Protein AF-A0A7L5AFY1-F1 (afdb_monomer_lite)

Secondary structure (DSSP, 8-state):
--HHHHHHHHHHHT-PPPHHHHHHHHH---B-TTS--TT--BSB-HHHHHHHHHHHHHHHHHTSS-----S-----S--SEEEEE-SSSEEEEE-S-TTS-S-EEEEE-TTS-TTSS-EEEHHHHHHHHHHHHHTTSEEEETTEEEE-GGGS---GGGTT-

Structure (mmCIF, N/CA/C/O backbone):
data_AF-A0A7L5AFY1-F1
#
_entry.id   AF-A0A7L5AFY1-F1
#
loop_
_atom_site.group_PDB
_atom_site.id
_atom_site.type_symbol
_atom_site.label_atom_id
_atom_site.label_alt_id
_atom_site.label_comp_id
_atom_site.label_asym_id
_atom_site.label_entity_id
_atom_site.label_seq_id
_atom_site.pdbx_PDB_ins_code
_atom_site.Cartn_x
_atom_site.Cartn_y
_atom_site.Cartn_z
_atom_site.occupancy
_atom_site.B_iso_or_equiv
_atom_site.auth_seq_id
_atom_site.auth_comp_id
_atom_site.auth_asym_id
_atom_site.auth_atom_id
_atom_site.pdbx_PDB_model_num
ATOM 1 N N . MET A 1 1 ? -5.345 -12.968 1.169 1.00 84.44 1 MET A N 1
ATOM 2 C CA . MET A 1 1 ? -5.563 -13.280 2.605 1.00 84.44 1 MET A CA 1
ATOM 3 C C . MET A 1 1 ? -7.016 -13.706 2.826 1.00 84.44 1 MET A C 1
ATOM 5 O O . MET A 1 1 ? -7.858 -13.339 2.017 1.00 84.44 1 MET A O 1
ATOM 9 N N . THR A 1 2 ? -7.356 -14.473 3.868 1.00 88.19 2 THR A N 1
ATOM 10 C CA . THR A 1 2 ? -8.776 -14.743 4.192 1.00 88.19 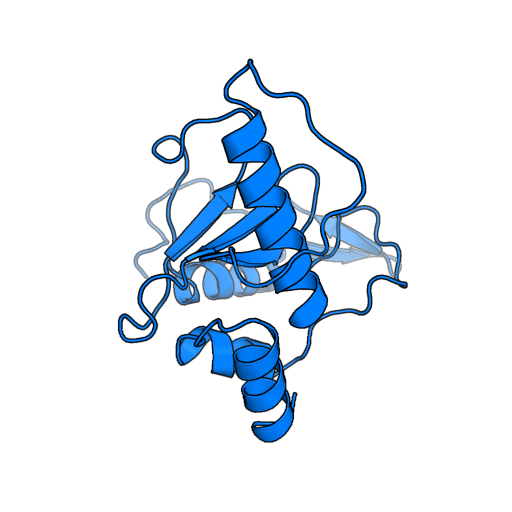2 THR A CA 1
ATOM 11 C C . THR A 1 2 ? -9.402 -13.564 4.945 1.00 88.19 2 THR A C 1
ATOM 13 O O . THR A 1 2 ? -8.696 -12.820 5.619 1.00 88.19 2 THR A O 1
ATOM 16 N N . GLN A 1 3 ? -10.731 -13.408 4.879 1.00 86.69 3 GLN A N 1
ATOM 17 C CA . GLN A 1 3 ? -11.441 -12.384 5.668 1.00 86.69 3 GLN A CA 1
ATOM 18 C C . GLN A 1 3 ? -11.209 -12.564 7.176 1.00 86.69 3 GLN A C 1
ATOM 20 O O . GLN A 1 3 ? -10.964 -11.592 7.876 1.00 86.69 3 GLN A O 1
ATOM 25 N N . VAL A 1 4 ? -11.171 -13.816 7.649 1.00 87.38 4 VAL A N 1
ATOM 26 C CA . VAL A 1 4 ? -10.839 -14.141 9.046 1.00 87.38 4 VAL A CA 1
ATOM 27 C C . VAL A 1 4 ? -9.435 -13.652 9.416 1.00 87.38 4 VAL A C 1
ATOM 29 O O . VAL A 1 4 ? -9.259 -13.073 10.482 1.00 87.38 4 VAL A O 1
ATOM 32 N N . GLY A 1 5 ? -8.451 -13.827 8.527 1.00 90.19 5 GLY A N 1
ATOM 33 C CA . GLY A 1 5 ? -7.090 -13.337 8.754 1.00 90.19 5 GLY A CA 1
ATOM 34 C C . GLY A 1 5 ? -7.009 -11.810 8.828 1.00 90.19 5 GLY A C 1
ATOM 35 O O . GLY A 1 5 ? -6.303 -11.280 9.681 1.00 90.19 5 GLY A O 1
ATOM 36 N N . LEU A 1 6 ? -7.774 -11.099 7.993 1.00 92.31 6 LEU A N 1
ATOM 37 C CA . LEU A 1 6 ? -7.867 -9.636 8.061 1.00 92.31 6 LEU A CA 1
ATOM 38 C C . LEU A 1 6 ? -8.454 -9.182 9.404 1.00 92.31 6 LEU A C 1
ATOM 40 O O . LEU A 1 6 ? -7.853 -8.347 10.073 1.00 92.31 6 LEU A O 1
ATOM 44 N N . ASP A 1 7 ? -9.565 -9.782 9.837 1.00 94.25 7 ASP A N 1
ATOM 45 C CA . ASP A 1 7 ? -10.227 -9.423 11.099 1.00 94.25 7 ASP A CA 1
ATOM 46 C C . ASP A 1 7 ? -9.335 -9.702 12.327 1.00 94.25 7 ASP A C 1
ATOM 48 O O . ASP A 1 7 ? -9.377 -8.983 13.331 1.00 94.25 7 ASP A O 1
ATOM 52 N N . GLU A 1 8 ? -8.515 -10.756 12.277 1.00 93.44 8 GLU A N 1
ATOM 53 C CA . GLU A 1 8 ? -7.518 -11.053 13.312 1.00 93.44 8 GLU A CA 1
ATOM 54 C C . GLU A 1 8 ? -6.409 -9.999 13.364 1.00 93.44 8 GLU A C 1
ATOM 56 O O . GLU A 1 8 ? -6.021 -9.576 14.457 1.00 93.44 8 GLU A O 1
ATOM 61 N N . ILE A 1 9 ? -5.930 -9.539 12.206 1.00 92.31 9 ILE A N 1
ATOM 62 C CA . ILE A 1 9 ? -4.915 -8.485 12.107 1.00 92.31 9 ILE A CA 1
ATOM 63 C C . ILE A 1 9 ? -5.479 -7.145 12.589 1.00 92.31 9 ILE A C 1
ATOM 65 O O . ILE A 1 9 ? -4.853 -6.504 13.433 1.00 92.31 9 ILE A O 1
ATOM 69 N N . GLU A 1 10 ? -6.672 -6.743 12.145 1.00 91.81 10 GLU A N 1
ATOM 70 C CA . GLU A 1 10 ? -7.338 -5.520 12.623 1.00 91.81 10 GLU A CA 1
ATOM 71 C C . GLU A 1 10 ? -7.488 -5.525 14.145 1.00 91.81 10 GLU A C 1
ATOM 73 O O . GLU A 1 10 ? -7.215 -4.522 14.806 1.00 91.81 10 GLU A O 1
ATOM 78 N N . ARG A 1 11 ? -7.862 -6.674 14.725 1.00 91.62 11 ARG A N 1
ATOM 79 C CA . ARG A 1 11 ? -7.975 -6.837 16.178 1.00 91.62 11 ARG A CA 1
ATOM 80 C C . ARG A 1 11 ? -6.618 -6.758 16.872 1.00 91.62 11 ARG A C 1
ATOM 82 O O . ARG A 1 11 ? -6.517 -6.105 17.909 1.00 91.62 11 ARG A O 1
ATOM 89 N N . LYS A 1 12 ? -5.589 -7.409 16.319 1.00 90.19 12 LYS A N 1
ATOM 90 C CA . LYS A 1 12 ? -4.217 -7.389 16.852 1.00 90.19 12 LYS A CA 1
ATOM 91 C C . LYS A 1 12 ? -3.668 -5.962 16.900 1.00 90.19 12 LYS A C 1
ATOM 93 O O . LYS A 1 12 ? -3.108 -5.563 17.916 1.00 90.19 12 LYS A O 1
ATOM 98 N N . TYR A 1 13 ? -3.834 -5.209 15.816 1.00 88.38 13 TYR A N 1
ATOM 99 C CA . TYR A 1 13 ? -3.289 -3.858 15.678 1.00 88.38 13 TYR A CA 1
ATOM 100 C C . TYR A 1 13 ? -4.240 -2.754 16.143 1.00 88.38 13 TYR A C 1
ATOM 102 O O . TYR A 1 13 ? -3.833 -1.597 16.170 1.00 88.38 13 TYR A O 1
ATOM 110 N N . GLN A 1 14 ? -5.476 -3.096 16.521 1.00 90.38 14 GLN A N 1
ATOM 111 C CA . GLN A 1 14 ? -6.545 -2.140 16.840 1.00 90.38 14 GLN A CA 1
ATOM 112 C C . GLN A 1 14 ? -6.744 -1.099 15.724 1.00 90.38 14 GLN A C 1
ATOM 114 O O . GLN A 1 14 ? -7.009 0.073 15.985 1.00 90.38 14 GLN A O 1
ATOM 119 N N . LEU A 1 15 ? -6.601 -1.542 14.474 1.00 90.00 15 LEU A N 1
ATOM 120 C CA . LEU A 1 15 ? -6.586 -0.698 13.286 1.00 90.00 15 LEU A CA 1
ATOM 121 C C . LEU A 1 15 ? -7.681 -1.174 12.328 1.00 90.00 15 LEU A C 1
ATOM 123 O O . LEU A 1 15 ? -7.437 -2.122 11.583 1.00 90.00 15 LEU A O 1
ATOM 127 N N . PRO A 1 16 ? -8.887 -0.581 12.358 1.00 91.75 16 PRO A N 1
ATOM 128 C CA . PRO A 1 16 ? -9.929 -0.926 11.399 1.00 91.75 16 PRO A CA 1
ATOM 129 C C . PRO A 1 16 ? -9.483 -0.517 9.994 1.00 91.75 16 PRO A C 1
ATOM 131 O O . PRO A 1 16 ? -9.079 0.627 9.778 1.00 91.75 16 PRO A O 1
ATOM 134 N N . LEU A 1 17 ? -9.557 -1.443 9.040 1.00 92.56 17 LEU A N 1
ATOM 135 C CA . LEU A 1 17 ? -9.125 -1.194 7.674 1.00 92.56 17 LEU A CA 1
ATOM 136 C C . LEU A 1 17 ? -10.307 -0.741 6.800 1.00 92.56 17 LEU A C 1
ATOM 138 O O . LEU A 1 17 ? -11.359 -1.389 6.788 1.00 92.56 17 LEU A O 1
ATOM 142 N N . PRO A 1 18 ? -10.128 0.337 6.020 1.00 94.31 18 PRO A N 1
ATOM 143 C CA . PRO A 1 18 ? -11.030 0.724 4.942 1.00 94.31 18 PRO A CA 1
ATOM 144 C C . PRO A 1 18 ? -11.303 -0.422 3.951 1.00 94.31 18 PRO A C 1
ATOM 146 O O . PRO A 1 18 ? -10.467 -1.307 3.747 1.00 94.31 18 PRO A O 1
ATOM 149 N N . ALA A 1 19 ? -12.475 -0.417 3.310 1.00 93.38 19 ALA A N 1
ATOM 150 C CA . ALA A 1 19 ? -12.928 -1.523 2.456 1.00 93.38 19 ALA A CA 1
ATOM 151 C C . ALA A 1 19 ? -12.017 -1.800 1.243 1.00 93.38 19 ALA A C 1
ATOM 153 O O . ALA A 1 19 ? -11.819 -2.954 0.869 1.00 93.38 19 ALA A O 1
ATOM 154 N N . ASP A 1 20 ? -11.451 -0.758 0.647 1.00 92.50 20 ASP A N 1
ATOM 155 C CA . ASP A 1 20 ? -10.476 -0.813 -0.446 1.00 92.50 20 ASP A CA 1
ATOM 156 C C . ASP A 1 20 ? -9.125 -1.385 0.011 1.00 92.50 20 ASP A C 1
ATOM 158 O O . ASP A 1 20 ? -8.560 -2.248 -0.663 1.00 92.50 20 ASP A O 1
ATOM 162 N N . VAL A 1 21 ? -8.654 -1.016 1.205 1.00 94.06 21 VAL A N 1
ATOM 163 C CA . VAL A 1 21 ? -7.453 -1.615 1.815 1.00 94.06 21 VAL A CA 1
ATOM 164 C C . VAL A 1 21 ? -7.680 -3.097 2.130 1.00 94.06 21 VAL A C 1
ATOM 166 O O . VAL A 1 21 ? -6.830 -3.940 1.826 1.00 94.06 21 VAL A O 1
ATOM 169 N N . ARG A 1 22 ? -8.861 -3.447 2.661 1.00 94.62 22 ARG A N 1
ATOM 170 C CA . ARG A 1 22 ? -9.274 -4.847 2.862 1.00 94.62 22 ARG A CA 1
ATOM 171 C C . ARG A 1 22 ? -9.342 -5.614 1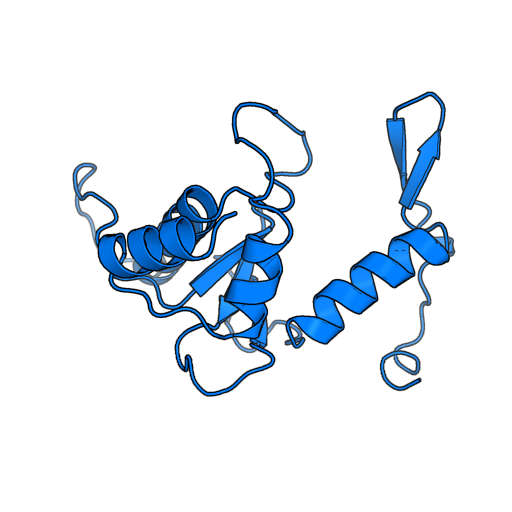.545 1.00 94.62 22 ARG A C 1
ATOM 173 O O . ARG A 1 22 ? -8.958 -6.780 1.511 1.00 94.62 22 ARG A O 1
ATOM 180 N N . ALA A 1 23 ? -9.828 -4.991 0.472 1.00 93.44 23 ALA A N 1
ATOM 181 C CA . ALA A 1 23 ? -9.889 -5.616 -0.845 1.00 93.44 23 ALA A CA 1
ATOM 182 C C . ALA A 1 23 ? -8.483 -5.899 -1.392 1.00 93.44 23 ALA A C 1
ATOM 184 O O . ALA A 1 23 ? -8.228 -7.013 -1.856 1.00 93.44 23 ALA A O 1
ATOM 185 N N . LEU A 1 24 ? -7.561 -4.940 -1.262 1.00 92.69 24 LEU A N 1
ATOM 186 C CA . LEU A 1 24 ? -6.185 -5.060 -1.741 1.00 92.69 24 LEU A CA 1
ATOM 187 C C . LEU A 1 24 ? -5.431 -6.223 -1.069 1.00 92.69 24 LEU A C 1
ATOM 189 O O . LEU A 1 24 ? -4.943 -7.118 -1.761 1.00 92.69 24 LEU A O 1
ATOM 193 N N . TRP A 1 25 ? -5.398 -6.279 0.268 1.00 94.06 25 TRP A N 1
ATOM 194 C CA . TRP A 1 25 ? -4.737 -7.389 0.983 1.00 94.06 25 TRP A CA 1
ATOM 195 C C . TRP A 1 25 ? -5.568 -8.683 1.015 1.00 94.06 25 TRP A C 1
ATOM 197 O O . TRP A 1 25 ? -5.037 -9.796 1.146 1.00 94.06 25 TRP A O 1
ATOM 207 N N . GLY A 1 26 ? -6.884 -8.573 0.830 1.00 94.38 26 GLY A N 1
ATOM 208 C CA . GLY A 1 26 ? -7.763 -9.708 0.569 1.00 94.38 26 GLY A CA 1
ATOM 209 C C . GLY A 1 26 ? -7.362 -10.445 -0.709 1.00 94.38 26 GLY A C 1
ATOM 210 O O . GLY A 1 26 ? -7.245 -11.673 -0.683 1.00 94.38 26 GLY A O 1
ATOM 211 N N . TRP A 1 27 ? -7.064 -9.701 -1.779 1.00 92.62 27 TRP A N 1
ATOM 212 C CA . TRP A 1 27 ? -6.594 -10.239 -3.057 1.00 92.62 27 TRP A CA 1
ATOM 213 C C . TRP A 1 27 ? -5.218 -10.905 -2.945 1.00 92.62 27 TRP A C 1
ATOM 215 O O . TRP A 1 27 ? -5.076 -12.072 -3.313 1.00 92.62 27 TRP A O 1
ATOM 225 N N . HIS A 1 28 ? -4.225 -10.214 -2.379 1.00 89.62 28 HIS A N 1
ATOM 226 C CA . HIS A 1 28 ? -2.877 -10.753 -2.194 1.00 89.62 28 HIS A CA 1
ATOM 227 C C . HIS A 1 28 ? -2.242 -10.189 -0.922 1.00 89.62 28 HIS A C 1
ATOM 229 O O . HIS A 1 28 ? -2.232 -8.982 -0.721 1.00 89.62 28 HIS A O 1
ATOM 235 N N . ASP A 1 29 ? -1.666 -11.044 -0.074 1.00 90.19 29 ASP A N 1
ATOM 236 C CA . ASP A 1 29 ? -1.031 -10.614 1.183 1.00 90.19 29 ASP A CA 1
ATOM 237 C C . ASP A 1 29 ? 0.408 -10.116 0.975 1.00 90.19 29 ASP A C 1
ATOM 239 O O . ASP A 1 29 ? 1.300 -10.442 1.738 1.00 90.19 29 ASP A O 1
ATOM 243 N N . GLY A 1 30 ? 0.679 -9.405 -0.117 1.00 87.44 30 GLY A N 1
ATOM 244 C CA . GLY A 1 30 ? 2.036 -8.943 -0.421 1.00 87.44 30 GLY A CA 1
ATOM 245 C C . GLY A 1 30 ? 3.139 -10.016 -0.459 1.00 87.44 30 GLY A C 1
ATOM 246 O O . GLY A 1 30 ? 2.888 -11.222 -0.528 1.00 87.44 30 GLY A O 1
ATOM 247 N N . ALA A 1 31 ? 4.386 -9.552 -0.481 1.00 82.00 31 ALA A N 1
ATOM 248 C CA . ALA A 1 31 ? 5.580 -10.388 -0.457 1.00 82.00 31 ALA A CA 1
ATOM 249 C C . ALA A 1 31 ? 6.108 -10.588 0.974 1.00 82.00 31 ALA A C 1
ATOM 251 O O . ALA A 1 31 ? 6.032 -9.696 1.823 1.00 82.00 31 ALA A O 1
ATOM 252 N N . ASP A 1 32 ? 6.674 -11.771 1.226 1.00 71.31 32 ASP A N 1
ATOM 253 C CA . ASP A 1 32 ? 7.430 -12.062 2.445 1.00 71.31 32 ASP A CA 1
ATOM 254 C C . ASP A 1 32 ? 8.785 -11.327 2.403 1.00 71.31 32 ASP A C 1
ATOM 256 O O . ASP A 1 32 ? 9.522 -11.420 1.416 1.00 71.31 32 ASP A O 1
ATOM 260 N N . ARG A 1 33 ? 9.126 -10.625 3.494 1.00 58.53 33 ARG A N 1
ATOM 261 C CA . ARG A 1 33 ? 10.364 -9.832 3.665 1.00 58.53 33 ARG A CA 1
ATOM 262 C C . ARG A 1 33 ? 11.654 -10.631 3.470 1.00 58.53 33 ARG A C 1
ATOM 264 O O . ARG A 1 33 ? 12.721 -10.047 3.305 1.00 58.53 33 ARG A O 1
ATOM 271 N N . THR A 1 34 ? 11.601 -11.961 3.511 1.00 51.59 34 THR A N 1
ATOM 272 C CA . THR A 1 34 ? 12.776 -12.809 3.247 1.00 51.59 34 THR A CA 1
ATOM 273 C C . THR A 1 34 ? 13.256 -12.743 1.791 1.00 51.59 34 THR A C 1
ATOM 275 O O . THR A 1 34 ? 14.410 -13.081 1.510 1.00 51.59 34 THR A O 1
ATOM 278 N N . ALA A 1 35 ? 12.431 -12.240 0.868 1.00 46.56 35 ALA A N 1
ATOM 279 C CA . ALA A 1 35 ? 12.809 -11.984 -0.516 1.00 46.56 35 ALA A CA 1
ATOM 280 C C . ALA A 1 35 ? 13.439 -10.585 -0.668 1.00 46.56 35 ALA A C 1
ATOM 282 O O . ALA A 1 35 ? 12.819 -9.659 -1.181 1.00 46.56 35 ALA A O 1
ATOM 283 N N . ASN A 1 36 ? 14.698 -10.448 -0.235 1.00 39.91 36 ASN A N 1
ATOM 284 C CA . ASN A 1 36 ? 15.559 -9.284 -0.484 1.00 39.91 36 ASN A CA 1
ATOM 285 C C . ASN A 1 36 ? 15.475 -8.835 -1.958 1.00 39.91 36 ASN A C 1
ATOM 287 O O . ASN A 1 36 ? 16.141 -9.402 -2.828 1.00 39.91 36 ASN A O 1
ATOM 291 N N . SER A 1 37 ? 14.698 -7.793 -2.245 1.00 44.06 37 SER A N 1
ATOM 292 C CA . SER A 1 37 ? 14.736 -7.111 -3.534 1.00 44.06 37 SER A CA 1
ATOM 293 C C . SER A 1 37 ? 15.377 -5.741 -3.329 1.00 44.06 37 SER A C 1
ATOM 295 O O . SER A 1 37 ? 14.996 -4.984 -2.439 1.00 44.06 37 SER A O 1
ATOM 297 N N . GLY A 1 38 ? 16.390 -5.412 -4.134 1.00 41.66 38 GLY A N 1
ATOM 298 C CA . GLY A 1 38 ? 17.137 -4.147 -4.056 1.00 41.66 38 GLY A CA 1
ATOM 299 C C . GLY A 1 38 ? 16.310 -2.876 -4.318 1.00 41.66 38 GLY A C 1
ATOM 300 O O . GLY A 1 38 ? 16.891 -1.806 -4.452 1.00 41.66 38 GLY A O 1
ATOM 301 N N . PHE A 1 39 ? 14.980 -2.985 -4.394 1.00 42.50 39 PHE A N 1
ATOM 302 C CA . PHE A 1 39 ? 14.025 -1.902 -4.632 1.00 42.50 39 PHE A CA 1
ATOM 303 C C . PHE A 1 39 ? 13.204 -1.513 -3.389 1.00 42.50 39 PHE A C 1
ATOM 305 O O . PHE A 1 39 ? 12.307 -0.674 -3.492 1.00 42.50 39 PHE A O 1
ATOM 312 N N . GLY A 1 40 ? 13.534 -2.071 -2.217 1.00 53.19 40 GLY A N 1
ATOM 313 C CA . GLY A 1 40 ? 12.661 -2.022 -1.044 1.00 53.19 40 GLY A CA 1
ATOM 314 C C . GLY A 1 40 ? 11.545 -3.060 -1.160 1.00 53.19 40 GLY A C 1
ATOM 315 O O . GLY A 1 40 ? 11.324 -3.630 -2.230 1.00 53.19 40 GLY A O 1
ATOM 316 N N . ASP A 1 41 ? 10.864 -3.353 -0.055 1.00 59.72 41 ASP A N 1
ATOM 317 C CA . ASP A 1 41 ? 9.747 -4.300 -0.055 1.00 59.72 41 ASP A CA 1
ATOM 318 C C . ASP A 1 41 ? 8.579 -3.693 -0.858 1.00 59.72 41 ASP A C 1
ATOM 320 O O . ASP A 1 41 ? 7.807 -2.864 -0.360 1.00 59.72 41 ASP A O 1
ATOM 324 N N . LEU A 1 42 ? 8.484 -4.062 -2.140 1.00 72.50 42 LEU A N 1
ATOM 325 C CA . LEU A 1 42 ? 7.354 -3.727 -3.001 1.00 72.50 42 LEU A CA 1
ATOM 326 C C . LEU A 1 42 ? 6.148 -4.540 -2.522 1.00 72.50 42 LEU A C 1
ATOM 328 O O . LEU A 1 42 ? 6.154 -5.763 -2.631 1.00 72.50 42 LEU A O 1
ATOM 332 N N . PHE A 1 43 ? 5.133 -3.851 -1.997 1.00 85.38 43 PHE A N 1
ATOM 333 C CA . PHE A 1 43 ? 3.890 -4.436 -1.492 1.00 85.38 43 PHE A CA 1
ATOM 334 C C . PHE A 1 43 ? 4.104 -5.539 -0.426 1.00 85.38 43 PHE A C 1
ATOM 336 O O . PHE A 1 43 ? 4.020 -6.730 -0.732 1.00 85.38 43 PHE A O 1
ATOM 343 N N . PRO A 1 44 ? 4.411 -5.166 0.833 1.00 86.06 44 PRO A N 1
ATOM 344 C CA . PRO A 1 44 ? 4.682 -6.120 1.912 1.00 86.06 44 PRO A CA 1
ATOM 345 C C . PRO A 1 44 ? 3.416 -6.822 2.436 1.00 86.06 44 PRO A C 1
ATOM 347 O O . PRO A 1 44 ? 2.294 -6.332 2.279 1.00 86.06 44 PRO A O 1
ATOM 350 N N . GLN A 1 45 ? 3.604 -7.951 3.128 1.00 90.19 45 GLN A N 1
ATOM 351 C CA . GLN A 1 45 ? 2.562 -8.569 3.964 1.00 90.19 45 GLN A CA 1
ATOM 352 C C . GLN A 1 45 ? 1.906 -7.558 4.899 1.00 90.19 45 GLN A C 1
ATOM 354 O O . GLN A 1 45 ? 2.591 -6.690 5.438 1.00 90.19 45 GLN A O 1
ATOM 359 N N . LEU A 1 46 ? 0.597 -7.687 5.136 1.00 92.31 46 LEU A N 1
ATOM 360 C CA . LEU A 1 46 ? -0.180 -6.671 5.859 1.00 92.31 46 LEU A CA 1
ATOM 361 C C . LEU A 1 46 ? 0.383 -6.369 7.251 1.00 92.31 46 LEU A C 1
ATOM 363 O O . LEU A 1 46 ? 0.458 -5.218 7.666 1.00 92.31 46 LEU A O 1
ATOM 367 N N . THR A 1 47 ? 0.810 -7.400 7.975 1.00 90.19 47 THR A N 1
ATOM 368 C CA . THR A 1 47 ? 1.433 -7.242 9.296 1.00 90.19 47 THR A CA 1
ATOM 369 C C . THR A 1 47 ? 2.715 -6.416 9.205 1.00 90.19 47 THR A C 1
ATOM 371 O O . THR A 1 47 ? 2.878 -5.445 9.936 1.00 90.19 47 THR A O 1
ATOM 374 N N . SER A 1 48 ? 3.574 -6.734 8.233 1.00 86.12 48 SER A N 1
ATOM 375 C CA . SER A 1 48 ? 4.802 -5.987 7.955 1.00 86.12 48 SER A CA 1
ATOM 376 C C . SER A 1 48 ? 4.519 -4.563 7.472 1.00 86.12 48 SER A C 1
ATOM 378 O O . SER A 1 48 ? 5.249 -3.647 7.838 1.00 86.12 48 SER A O 1
ATOM 380 N N . ALA A 1 49 ? 3.455 -4.363 6.690 1.00 89.56 49 ALA A N 1
ATOM 381 C CA . ALA A 1 49 ? 3.000 -3.059 6.223 1.00 89.56 49 ALA A CA 1
ATOM 382 C C . ALA A 1 49 ? 2.581 -2.152 7.388 1.00 89.56 49 ALA A C 1
ATOM 384 O O . ALA A 1 49 ? 2.918 -0.971 7.413 1.00 89.56 49 ALA A O 1
ATOM 385 N N . ILE A 1 50 ? 1.854 -2.705 8.361 1.00 89.94 50 ILE A N 1
ATOM 386 C CA . ILE A 1 50 ? 1.406 -1.982 9.555 1.00 89.94 50 ILE A CA 1
ATOM 387 C C . ILE A 1 50 ? 2.592 -1.696 10.488 1.00 89.94 50 ILE A C 1
ATOM 389 O O . ILE A 1 50 ? 2.737 -0.568 10.965 1.00 89.94 50 ILE A O 1
ATOM 393 N N . ASP A 1 51 ? 3.471 -2.680 10.708 1.00 84.81 51 ASP A N 1
ATOM 394 C CA . ASP A 1 51 ? 4.677 -2.518 11.532 1.00 84.81 51 ASP A CA 1
ATOM 395 C C . ASP A 1 51 ? 5.616 -1.448 10.948 1.00 84.81 51 ASP A C 1
ATOM 397 O O . ASP A 1 51 ? 6.150 -0.607 11.678 1.00 84.81 51 ASP A O 1
ATOM 401 N N . TRP A 1 52 ? 5.794 -1.444 9.622 1.00 81.19 52 TRP A N 1
ATOM 402 C CA . TRP A 1 52 ? 6.604 -0.445 8.928 1.00 81.19 52 TRP A CA 1
ATOM 403 C C . TRP A 1 52 ? 5.973 0.946 9.005 1.00 81.19 52 TRP A C 1
ATOM 405 O O . TRP A 1 52 ? 6.658 1.895 9.375 1.00 81.19 52 TRP A O 1
ATOM 415 N N . ALA A 1 53 ? 4.666 1.074 8.766 1.00 84.62 53 ALA A N 1
ATOM 416 C CA . ALA A 1 53 ? 3.963 2.350 8.881 1.00 84.62 53 ALA A CA 1
ATOM 417 C C . ALA A 1 53 ? 4.052 2.942 10.298 1.00 84.62 53 ALA A C 1
ATOM 419 O O . ALA A 1 53 ? 4.229 4.154 10.467 1.00 84.62 53 ALA A O 1
ATOM 420 N N . ALA A 1 54 ? 3.980 2.094 11.328 1.00 82.06 54 ALA A N 1
ATOM 421 C CA . ALA A 1 54 ? 4.180 2.505 12.714 1.00 82.06 54 ALA A CA 1
ATOM 422 C C . ALA A 1 54 ? 5.602 3.037 12.954 1.00 82.06 54 ALA A C 1
ATOM 424 O O . ALA A 1 54 ? 5.764 4.081 13.592 1.00 82.06 54 ALA A O 1
ATOM 425 N N . LEU A 1 55 ? 6.622 2.367 12.406 1.00 77.06 55 LEU A N 1
ATOM 426 C CA . LEU A 1 55 ? 8.006 2.842 12.442 1.00 77.06 55 LEU A CA 1
ATOM 427 C C . LEU A 1 55 ? 8.166 4.176 11.698 1.00 77.06 55 LEU A C 1
ATOM 429 O O . LEU A 1 55 ? 8.765 5.101 12.244 1.00 77.06 55 LEU A O 1
ATOM 433 N N . THR A 1 56 ? 7.595 4.311 10.499 1.00 76.50 56 THR A N 1
ATOM 434 C CA . THR A 1 56 ? 7.617 5.553 9.713 1.00 76.50 56 THR A CA 1
ATOM 435 C C . THR A 1 56 ? 7.010 6.715 10.499 1.00 76.50 56 THR A C 1
ATOM 437 O O . THR A 1 56 ? 7.604 7.792 10.592 1.00 76.50 56 THR A O 1
ATOM 440 N N . LEU A 1 57 ? 5.829 6.514 11.094 1.00 77.00 57 LEU A N 1
ATOM 441 C CA . LEU A 1 57 ? 5.167 7.529 11.917 1.00 77.00 57 LEU A CA 1
ATOM 442 C C . LEU A 1 57 ? 5.985 7.889 13.153 1.00 77.00 57 LEU A C 1
ATOM 444 O O . LEU A 1 57 ? 6.038 9.066 13.509 1.00 77.00 57 LEU A O 1
ATOM 448 N N . ARG A 1 58 ? 6.619 6.898 13.789 1.00 73.12 58 ARG A N 1
ATOM 449 C CA . ARG A 1 58 ? 7.531 7.123 14.911 1.00 73.12 58 ARG A CA 1
ATOM 450 C C . ARG A 1 58 ? 8.707 7.997 14.484 1.00 73.12 58 ARG A C 1
ATOM 452 O O . ARG A 1 58 ? 8.871 9.058 15.059 1.00 73.12 58 ARG A O 1
ATOM 459 N N . ILE A 1 59 ? 9.437 7.637 13.427 1.00 71.38 59 ILE A N 1
ATOM 460 C CA . ILE A 1 59 ? 10.573 8.428 12.915 1.00 71.38 59 ILE A CA 1
ATOM 461 C C . ILE A 1 59 ? 10.153 9.866 12.588 1.00 71.38 59 ILE A C 1
ATOM 463 O O . ILE A 1 59 ? 10.890 10.803 12.866 1.00 71.38 59 ILE A O 1
ATOM 467 N N . ARG A 1 60 ? 8.952 10.063 12.030 1.00 70.50 60 ARG A N 1
ATOM 468 C CA . ARG A 1 60 ? 8.421 11.406 11.750 1.00 70.50 60 ARG A CA 1
ATOM 469 C C . ARG A 1 60 ? 8.127 12.227 13.002 1.00 70.50 60 ARG A C 1
ATOM 471 O O . ARG A 1 60 ? 8.273 13.441 12.954 1.00 70.50 60 ARG A O 1
ATOM 478 N N . ARG A 1 61 ? 7.668 11.589 14.081 1.00 67.75 61 ARG A N 1
ATOM 479 C CA . ARG A 1 61 ? 7.478 12.245 15.383 1.00 67.75 61 ARG A CA 1
ATOM 480 C C . ARG A 1 61 ? 8.822 12.519 16.056 1.00 67.75 61 ARG A C 1
ATOM 482 O O . ARG A 1 61 ? 9.011 13.603 16.578 1.00 67.75 61 ARG A O 1
ATOM 489 N N . ASP A 1 62 ? 9.747 11.569 15.968 1.00 54.97 62 ASP A N 1
ATOM 490 C CA . ASP A 1 62 ? 11.089 11.631 16.560 1.00 54.97 62 ASP A CA 1
ATOM 491 C C . ASP A 1 62 ? 12.032 12.582 15.778 1.00 54.97 62 ASP A C 1
ATOM 493 O O . ASP A 1 62 ? 13.098 12.950 16.260 1.00 54.97 62 ASP A O 1
ATOM 497 N N . GLY A 1 63 ? 11.651 12.999 14.563 1.00 50.28 63 GLY A N 1
ATOM 498 C CA . GLY A 1 63 ? 12.309 14.055 13.780 1.00 50.28 63 GLY A CA 1
ATOM 499 C C . GLY A 1 63 ? 12.046 15.480 14.290 1.00 50.28 63 GLY A C 1
ATOM 500 O O . GLY A 1 63 ? 12.627 16.427 13.758 1.00 50.28 63 GLY A O 1
ATOM 501 N N . ASP A 1 64 ? 11.201 15.632 15.315 1.00 45.69 64 ASP A N 1
ATOM 502 C CA . ASP A 1 64 ? 11.159 16.793 16.207 1.00 45.69 64 ASP A CA 1
ATOM 503 C C . ASP A 1 64 ? 12.334 16.631 17.193 1.00 45.69 64 ASP A C 1
ATOM 505 O O . ASP A 1 64 ? 12.382 15.679 17.966 1.00 45.69 64 ASP A O 1
ATOM 509 N N . ALA A 1 65 ? 13.346 17.489 17.082 1.00 37.00 65 ALA A N 1
ATOM 510 C CA . ALA A 1 65 ? 14.751 17.200 17.401 1.00 37.00 65 ALA A CA 1
ATOM 511 C C . ALA A 1 65 ? 15.155 16.907 18.876 1.00 37.00 65 ALA A C 1
ATOM 513 O O . ALA A 1 65 ? 16.343 17.009 19.171 1.00 37.00 65 ALA A O 1
ATOM 514 N N . ASP A 1 66 ? 14.254 16.535 19.796 1.00 42.84 66 ASP A N 1
ATOM 515 C CA . ASP A 1 66 ? 14.525 16.547 21.251 1.00 42.84 66 ASP A CA 1
ATOM 516 C C . ASP A 1 66 ? 13.881 15.416 22.105 1.00 42.84 66 ASP A C 1
ATOM 518 O O . ASP A 1 66 ? 13.440 15.661 23.225 1.00 42.84 66 ASP A O 1
ATOM 522 N N . ASP A 1 67 ? 13.864 14.147 21.681 1.00 38.88 67 ASP A N 1
ATOM 523 C CA . ASP A 1 67 ? 13.684 13.025 22.640 1.00 38.88 67 ASP A CA 1
ATOM 524 C C . ASP A 1 67 ? 14.280 11.738 22.031 1.00 38.88 67 ASP A C 1
ATOM 526 O O . ASP A 1 67 ? 13.826 11.250 21.002 1.00 38.88 67 ASP A O 1
ATOM 530 N N . ILE A 1 68 ? 15.448 11.227 22.450 1.00 46.16 68 ILE A N 1
ATOM 531 C CA . ILE A 1 68 ? 15.698 10.408 23.656 1.00 46.16 68 ILE A CA 1
ATOM 532 C C . ILE A 1 68 ? 14.590 9.342 23.846 1.00 46.16 68 ILE A C 1
ATOM 534 O O . ILE A 1 68 ? 13.422 9.628 23.680 1.00 46.16 68 ILE A O 1
ATOM 538 N N . TRP A 1 69 ? 14.969 8.101 24.188 1.00 36.72 69 TRP A N 1
ATOM 539 C CA . TRP A 1 69 ? 14.135 6.940 24.599 1.00 36.72 69 TRP A CA 1
ATOM 540 C C . TRP A 1 69 ? 14.095 5.727 23.642 1.00 36.72 69 TRP A C 1
ATOM 542 O O . TRP A 1 69 ? 13.170 5.514 22.865 1.00 36.72 69 TRP A O 1
ATOM 552 N N . GLY A 1 70 ? 15.063 4.827 23.867 1.00 32.66 70 GLY A N 1
ATOM 553 C CA . GLY A 1 70 ? 14.776 3.435 24.248 1.00 32.66 70 GLY A CA 1
ATOM 554 C C . GLY A 1 70 ? 14.400 2.439 23.145 1.00 32.66 70 GLY A C 1
ATOM 555 O O . GLY A 1 70 ? 13.356 2.535 22.504 1.00 32.66 70 GLY A O 1
ATOM 556 N N . ALA A 1 71 ? 15.227 1.403 23.021 1.00 35.56 71 ALA A N 1
ATOM 557 C CA . ALA A 1 71 ? 15.132 0.298 22.074 1.00 35.56 71 ALA A CA 1
ATOM 558 C C . ALA A 1 71 ? 14.015 -0.737 22.350 1.00 35.56 71 ALA A C 1
ATOM 560 O O . ALA A 1 71 ? 13.955 -1.731 21.642 1.00 35.56 71 ALA A O 1
ATOM 561 N N . ASP A 1 72 ? 13.101 -0.522 23.303 1.00 37.69 72 ASP A N 1
ATOM 562 C CA . ASP A 1 72 ? 12.277 -1.621 23.845 1.00 37.69 72 ASP A CA 1
ATOM 563 C C . ASP A 1 72 ? 10.774 -1.312 23.955 1.00 37.69 72 ASP A C 1
ATOM 565 O O . ASP A 1 72 ? 10.129 -1.614 24.959 1.00 37.69 72 ASP A O 1
ATOM 569 N N . ARG A 1 73 ? 10.166 -0.714 22.927 1.00 39.47 73 ARG A N 1
ATOM 570 C CA . ARG A 1 73 ? 8.697 -0.664 22.838 1.00 39.47 73 ARG A CA 1
ATOM 571 C C . ARG A 1 73 ? 8.226 -1.378 21.586 1.00 39.47 73 ARG A C 1
ATOM 573 O O . ARG A 1 73 ? 8.470 -0.908 20.477 1.00 39.47 73 ARG A O 1
ATOM 580 N N . GLU A 1 74 ? 7.557 -2.510 21.799 1.00 40.12 74 GLU A N 1
ATOM 581 C CA . GLU A 1 74 ? 6.782 -3.194 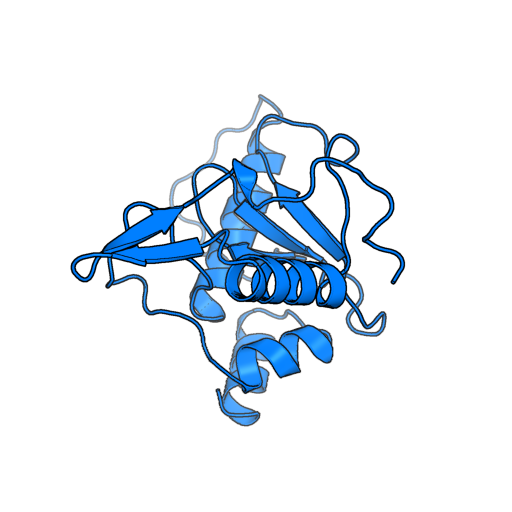20.770 1.00 40.12 74 GLU A CA 1
ATOM 582 C C . GLU A 1 74 ? 5.904 -2.186 20.011 1.00 40.12 74 GLU A C 1
ATOM 584 O O . GLU A 1 74 ? 5.303 -1.311 20.653 1.00 40.12 74 GLU A O 1
ATOM 589 N N . PRO A 1 75 ? 5.789 -2.299 18.675 1.00 41.56 75 PRO A N 1
ATOM 590 C CA . PRO A 1 75 ? 4.878 -1.480 17.891 1.00 41.56 75 PRO A CA 1
ATOM 591 C C . PRO A 1 75 ? 3.442 -1.931 18.188 1.00 41.56 75 PRO A C 1
ATOM 593 O O . PRO A 1 75 ? 2.815 -2.655 17.423 1.00 41.56 75 PRO A O 1
ATOM 596 N N . SER A 1 76 ? 2.911 -1.535 19.341 1.00 41.78 76 SER A N 1
ATOM 597 C CA . SER A 1 76 ? 1.507 -1.737 19.675 1.00 41.78 76 SER A CA 1
ATOM 598 C C . SER A 1 76 ? 0.695 -0.514 19.228 1.00 41.78 76 SER A C 1
ATOM 600 O O . SER A 1 76 ? 0.896 0.606 19.692 1.00 41.78 76 SER A O 1
ATOM 602 N N . ALA A 1 77 ? -0.211 -0.747 18.276 1.00 47.03 77 ALA A N 1
ATOM 603 C CA . ALA A 1 77 ? -1.481 -0.036 18.075 1.00 47.03 77 ALA A CA 1
ATOM 604 C C . ALA A 1 77 ? -1.517 1.483 17.757 1.00 47.03 77 ALA A C 1
ATOM 606 O O . ALA A 1 77 ? -2.593 2.070 17.799 1.00 47.03 77 ALA A O 1
ATOM 607 N N . ALA A 1 78 ? -0.413 2.154 17.405 1.00 64.12 78 ALA A N 1
ATOM 608 C CA . ALA A 1 78 ? -0.407 3.625 17.246 1.00 64.12 78 ALA A CA 1
ATOM 609 C C . ALA A 1 78 ? -0.231 4.163 15.809 1.00 64.12 78 ALA A C 1
ATOM 611 O O . ALA A 1 78 ? 0.062 5.353 15.642 1.00 64.12 78 ALA A O 1
ATOM 612 N N . THR A 1 79 ? -0.373 3.328 14.774 1.00 77.94 79 THR A N 1
ATOM 613 C CA . THR A 1 79 ? -0.347 3.812 13.384 1.00 77.94 79 THR A CA 1
ATOM 614 C C . THR A 1 79 ? -1.744 4.177 12.896 1.00 77.94 79 THR A C 1
ATOM 616 O O . THR A 1 79 ? -2.729 3.558 13.277 1.00 77.94 79 THR A O 1
ATOM 619 N N . ARG A 1 80 ? -1.817 5.193 12.036 1.00 86.38 80 ARG A N 1
ATOM 620 C CA . ARG A 1 80 ? -3.009 5.550 11.248 1.00 86.38 80 ARG A CA 1
ATOM 621 C C . ARG A 1 80 ? -2.818 5.260 9.758 1.00 86.38 80 ARG A C 1
ATOM 623 O O . ARG A 1 80 ? -3.617 5.691 8.934 1.00 86.38 80 ARG A O 1
ATOM 630 N N . TRP A 1 81 ? -1.705 4.608 9.427 1.00 89.44 81 TRP A N 1
ATOM 631 C CA . TRP A 1 81 ? -1.244 4.336 8.075 1.00 89.44 81 TRP A CA 1
ATOM 632 C C . TRP A 1 81 ? -0.961 2.850 7.870 1.00 89.44 81 TRP A C 1
ATOM 634 O O . TRP A 1 81 ? -0.668 2.129 8.829 1.00 89.44 81 TRP A O 1
ATOM 644 N N . VAL A 1 82 ? -0.995 2.432 6.606 1.00 91.75 82 VAL A N 1
ATOM 645 C CA . VAL A 1 82 ? -0.545 1.116 6.132 1.00 91.75 82 VAL A CA 1
ATOM 646 C C . VAL A 1 82 ? 0.460 1.316 4.998 1.00 91.75 82 VAL A C 1
ATOM 648 O O . VAL A 1 82 ? 0.161 2.026 4.038 1.00 91.75 82 VAL A O 1
ATOM 651 N N . THR A 1 83 ? 1.631 0.682 5.074 1.00 89.75 83 THR A N 1
ATOM 652 C CA . THR A 1 83 ? 2.663 0.829 4.039 1.00 89.75 83 THR A CA 1
ATOM 653 C C . THR A 1 83 ? 2.321 0.035 2.783 1.00 89.75 83 THR A C 1
ATOM 655 O O . THR A 1 83 ? 2.325 -1.193 2.7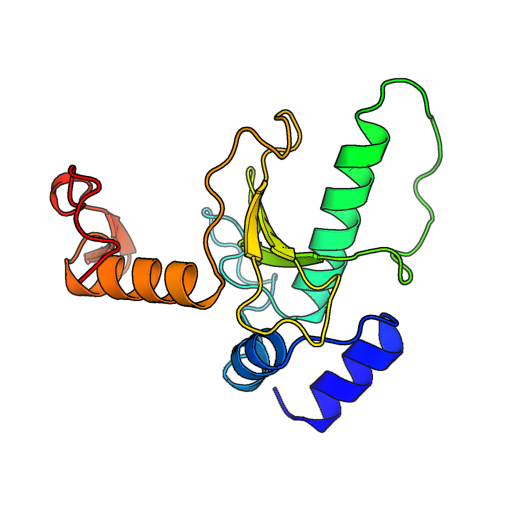71 1.00 89.75 83 THR A O 1
ATOM 658 N N . LEU A 1 84 ? 2.088 0.752 1.689 1.00 88.94 84 LEU A N 1
ATOM 659 C CA . LEU A 1 84 ? 1.869 0.204 0.353 1.00 88.94 84 LEU A CA 1
ATOM 660 C C . LEU A 1 84 ? 3.190 -0.189 -0.333 1.00 88.94 84 LEU A C 1
ATOM 662 O O . LEU A 1 84 ? 3.252 -1.171 -1.070 1.00 88.94 84 LEU A O 1
ATOM 666 N N . LYS A 1 85 ? 4.263 0.565 -0.075 1.00 84.94 85 LYS A N 1
ATOM 667 C CA . LYS A 1 85 ? 5.613 0.296 -0.588 1.00 84.94 85 LYS A CA 1
ATOM 668 C C . LYS A 1 85 ? 6.660 0.740 0.433 1.00 84.94 85 LYS A C 1
ATOM 670 O O . LYS A 1 85 ? 6.662 1.905 0.826 1.00 84.94 85 LYS A O 1
ATOM 675 N N . GLY A 1 86 ? 7.551 -0.166 0.831 1.00 71.00 86 GLY A N 1
ATOM 676 C CA . GLY A 1 86 ? 8.695 0.139 1.696 1.00 71.00 86 GLY A CA 1
ATOM 677 C C . GLY A 1 86 ? 9.935 0.565 0.899 1.00 71.00 86 GLY A C 1
ATOM 678 O O . GLY A 1 86 ? 10.075 0.231 -0.277 1.00 71.00 86 GLY A O 1
ATOM 679 N N . GLY A 1 87 ? 10.857 1.297 1.530 1.00 68.12 87 GLY A N 1
ATOM 680 C CA . GLY A 1 87 ? 12.091 1.770 0.894 1.00 68.12 87 GLY A CA 1
ATOM 681 C C . GLY A 1 87 ? 12.727 2.955 1.623 1.00 68.12 87 GLY A C 1
ATOM 682 O O . GLY A 1 87 ? 12.354 3.262 2.752 1.00 68.12 87 GLY A O 1
ATOM 683 N N . GLN A 1 88 ? 13.686 3.627 0.970 1.00 63.72 88 GLN A N 1
ATOM 684 C CA . GLN A 1 88 ? 14.247 4.902 1.460 1.00 63.72 88 GLN A CA 1
ATOM 685 C C . GLN A 1 88 ? 13.184 6.006 1.527 1.00 63.72 88 GLN A C 1
ATOM 687 O O . GLN A 1 88 ? 13.196 6.825 2.439 1.00 63.72 88 GLN A O 1
ATOM 692 N N . THR A 1 89 ? 12.259 5.992 0.570 1.00 70.31 89 THR A N 1
ATOM 693 C CA . THR A 1 89 ? 10.960 6.653 0.656 1.00 70.31 89 THR A CA 1
ATOM 694 C C . THR A 1 89 ? 9.903 5.565 0.769 1.00 70.31 89 THR A C 1
ATOM 696 O O . THR A 1 89 ? 9.957 4.570 0.034 1.00 70.31 89 THR A O 1
ATOM 699 N N . SER A 1 90 ? 8.967 5.713 1.703 1.00 76.69 90 SER A N 1
ATOM 700 C CA . SER A 1 90 ? 7.832 4.801 1.807 1.00 76.69 90 SER A CA 1
ATOM 701 C C . SER A 1 90 ? 6.610 5.394 1.119 1.00 76.69 90 SER A C 1
ATOM 703 O O . SER A 1 90 ? 6.533 6.583 0.828 1.00 76.69 90 SER A O 1
ATOM 705 N N . THR A 1 91 ? 5.653 4.551 0.766 1.00 86.50 91 THR A N 1
ATOM 706 C CA . THR A 1 91 ? 4.344 4.975 0.271 1.00 86.50 91 THR A CA 1
ATOM 707 C C . THR A 1 91 ? 3.312 4.459 1.253 1.00 86.50 91 THR A C 1
ATOM 709 O O . THR A 1 91 ? 3.248 3.256 1.491 1.00 86.50 91 THR A O 1
ATOM 712 N N . GLU A 1 92 ? 2.553 5.366 1.852 1.00 88.31 92 GLU A N 1
ATOM 713 C CA . GLU A 1 92 ? 1.686 5.101 2.999 1.00 88.31 92 GLU A CA 1
ATOM 714 C C . GLU A 1 92 ? 0.231 5.393 2.629 1.00 88.31 92 GLU A C 1
ATOM 716 O O . GLU A 1 92 ? -0.063 6.438 2.051 1.00 88.31 92 GLU A O 1
ATOM 721 N N . ILE A 1 93 ? -0.680 4.491 2.982 1.00 91.94 93 ILE A N 1
ATOM 722 C CA . ILE A 1 93 ? -2.127 4.658 2.814 1.00 91.94 93 ILE A CA 1
ATOM 723 C C . ILE A 1 93 ? -2.699 5.254 4.101 1.00 91.94 93 ILE A C 1
ATOM 725 O O . ILE A 1 93 ? -2.466 4.707 5.178 1.00 91.94 93 ILE A O 1
ATOM 729 N N . ASP A 1 94 ? -3.469 6.338 4.007 1.00 89.56 94 ASP A N 1
ATOM 730 C CA . ASP A 1 94 ? -4.235 6.889 5.124 1.00 89.56 94 ASP A CA 1
ATOM 731 C C . ASP A 1 94 ? -5.447 6.027 5.450 1.00 89.56 94 ASP A C 1
ATOM 733 O O . ASP A 1 94 ? -6.401 5.967 4.675 1.00 89.56 94 ASP A O 1
ATOM 737 N N . VAL A 1 95 ? -5.441 5.416 6.630 1.00 91.88 95 VAL A N 1
ATOM 738 C CA . VAL A 1 95 ? -6.559 4.608 7.125 1.00 91.88 95 VAL A CA 1
ATOM 739 C C . VAL A 1 95 ? -7.228 5.239 8.347 1.00 91.88 95 VAL A C 1
ATOM 741 O O . VAL A 1 95 ? -7.981 4.575 9.052 1.00 91.88 95 VAL A O 1
ATOM 744 N N . THR A 1 96 ? -6.982 6.532 8.605 1.00 87.81 96 THR A N 1
ATOM 745 C CA . THR A 1 96 ? -7.559 7.251 9.758 1.00 87.81 96 THR A CA 1
ATOM 746 C C . THR A 1 96 ? -9.089 7.219 9.760 1.00 87.81 96 THR A C 1
ATOM 748 O O . THR A 1 96 ? -9.701 7.161 10.825 1.00 87.81 96 THR A O 1
ATOM 751 N N . ASP A 1 97 ? -9.705 7.275 8.579 1.00 85.56 97 ASP A N 1
ATOM 752 C CA . ASP A 1 97 ? -11.153 7.189 8.411 1.00 85.56 97 ASP A CA 1
ATOM 753 C C . ASP A 1 97 ? -11.521 5.894 7.663 1.00 85.56 97 ASP A C 1
ATOM 755 O O . ASP A 1 97 ? -11.488 5.871 6.429 1.00 85.56 97 ASP A O 1
ATOM 759 N N . PRO A 1 98 ? -11.881 4.812 8.382 1.00 84.56 98 PRO A N 1
ATOM 760 C CA . PRO A 1 98 ? -12.235 3.532 7.770 1.00 84.56 98 PRO A CA 1
ATOM 761 C C . PRO A 1 98 ? -13.520 3.586 6.930 1.00 84.56 98 PRO A C 1
ATOM 763 O O . PRO A 1 98 ? -13.764 2.676 6.138 1.00 84.56 98 PRO A O 1
ATOM 766 N N . ALA A 1 99 ? -14.341 4.633 7.075 1.00 86.50 99 ALA A N 1
ATOM 767 C CA . ALA A 1 99 ? -15.579 4.797 6.316 1.00 86.50 99 ALA A CA 1
ATOM 768 C C . ALA A 1 99 ? -15.390 5.585 5.010 1.00 86.50 99 ALA A C 1
ATOM 770 O O . ALA A 1 99 ? -16.280 5.554 4.159 1.00 86.50 99 ALA A O 1
ATOM 771 N N . ARG A 1 100 ? -14.258 6.285 4.846 1.00 79.50 100 ARG A N 1
ATOM 772 C CA . ARG A 1 100 ? -14.019 7.204 3.725 1.00 79.50 100 ARG A CA 1
ATOM 773 C C . ARG A 1 100 ? -14.102 6.518 2.361 1.00 79.50 100 ARG A C 1
ATOM 775 O O . ARG A 1 100 ? -14.665 7.104 1.440 1.00 79.50 100 ARG A O 1
ATOM 782 N N . GLY A 1 101 ? -13.578 5.292 2.256 1.00 73.94 101 GLY A N 1
ATOM 783 C CA . GLY A 1 101 ? -13.333 4.620 0.976 1.00 73.94 101 GLY A CA 1
ATOM 784 C C . GLY A 1 101 ? -12.338 5.392 0.096 1.00 73.94 101 GLY A C 1
ATOM 785 O O . GLY A 1 101 ? -12.132 6.589 0.287 1.00 73.94 101 GLY A O 1
ATOM 786 N N . ASP A 1 102 ? -11.703 4.701 -0.851 1.00 84.50 102 ASP A N 1
ATOM 787 C CA . ASP A 1 102 ? -10.686 5.260 -1.759 1.00 84.50 102 ASP A CA 1
ATOM 788 C C . ASP A 1 102 ? -9.634 6.113 -1.027 1.00 84.50 102 ASP A C 1
ATOM 790 O O . ASP A 1 102 ? -9.520 7.337 -1.170 1.00 84.50 102 ASP A O 1
ATOM 794 N N . CYS A 1 103 ? -8.912 5.439 -0.139 1.00 89.38 103 CYS A N 1
ATOM 795 C CA . CYS A 1 103 ? -7.998 6.052 0.804 1.00 89.38 103 CYS A CA 1
ATOM 796 C C . CYS A 1 103 ? -6.908 6.869 0.122 1.00 89.38 103 CYS A C 1
ATOM 798 O O . CYS A 1 103 ? -6.412 6.526 -0.946 1.00 89.38 103 CYS A O 1
ATOM 800 N N . LEU A 1 104 ? -6.484 7.947 0.783 1.00 88.38 104 LEU A N 1
ATOM 801 C CA . LEU A 1 104 ? -5.370 8.741 0.284 1.00 88.38 104 LEU A CA 1
ATOM 802 C C . LEU A 1 104 ? -4.060 7.976 0.440 1.00 88.38 104 LEU A C 1
ATOM 804 O O . LEU A 1 104 ? -3.806 7.369 1.474 1.00 88.38 104 LEU A O 1
ATOM 808 N N . VAL A 1 105 ? -3.208 8.078 -0.566 1.00 85.00 105 VAL A N 1
ATOM 809 C CA . VAL A 1 105 ? -1.856 7.545 -0.592 1.00 85.00 105 VAL A CA 1
ATOM 810 C C . VAL A 1 105 ? -0.875 8.708 -0.595 1.00 85.00 105 VAL A C 1
ATOM 812 O O . VAL A 1 105 ? -0.977 9.646 -1.392 1.00 85.00 105 VAL A O 1
ATOM 815 N N . PHE A 1 106 ? 0.093 8.640 0.310 1.00 81.88 106 PHE A N 1
ATOM 816 C CA . PHE A 1 106 ? 1.152 9.624 0.451 1.00 81.88 106 PHE A CA 1
ATOM 817 C C . PHE A 1 106 ? 2.490 8.984 0.125 1.00 81.88 106 PHE A C 1
ATOM 819 O O . PHE A 1 106 ? 2.845 7.947 0.687 1.00 81.88 106 PHE A O 1
ATOM 826 N N . ILE A 1 107 ? 3.276 9.644 -0.720 1.00 73.31 107 ILE A N 1
ATOM 827 C CA . ILE A 1 107 ? 4.701 9.344 -0.813 1.00 73.31 107 ILE A CA 1
ATOM 828 C C . ILE A 1 107 ? 5.361 10.022 0.379 1.00 73.31 107 ILE A C 1
ATOM 830 O O . ILE A 1 107 ? 5.301 11.239 0.543 1.00 73.31 107 ILE A O 1
ATOM 834 N N . GLN A 1 108 ? 5.927 9.212 1.254 1.00 67.81 108 GLN A N 1
ATOM 835 C CA . GLN A 1 108 ? 6.593 9.661 2.447 1.00 67.81 108 GLN A CA 1
ATOM 836 C C . GLN A 1 108 ? 8.096 9.731 2.205 1.00 67.81 108 GLN A C 1
ATOM 838 O O . GLN A 1 108 ? 8.761 8.765 1.836 1.00 67.81 108 GLN A O 1
ATOM 843 N N . ASP A 1 109 ? 8.610 10.922 2.461 1.00 65.25 109 ASP A N 1
ATOM 844 C CA . ASP A 1 109 ? 10.005 11.180 2.756 1.00 65.25 109 ASP A CA 1
ATOM 845 C C . ASP A 1 109 ? 10.047 11.688 4.208 1.00 65.25 109 ASP A C 1
ATOM 847 O O . ASP A 1 109 ? 9.339 12.652 4.541 1.00 65.25 109 ASP A O 1
ATOM 851 N N . PRO A 1 110 ? 10.815 11.035 5.097 1.00 55.53 110 PRO A N 1
ATOM 852 C CA . PRO A 1 110 ? 10.896 11.400 6.511 1.00 55.53 110 PRO A CA 1
ATOM 853 C C . PRO A 1 110 ? 11.447 12.798 6.759 1.00 55.53 110 PRO A C 1
ATOM 855 O O . PRO A 1 110 ? 11.212 13.341 7.834 1.00 55.53 110 PRO A O 1
ATOM 858 N N . THR A 1 111 ? 12.114 13.398 5.777 1.00 60.06 111 THR A N 1
ATOM 859 C CA . THR A 1 111 ? 12.710 14.734 5.889 1.00 60.06 111 THR A CA 1
ATOM 860 C C . THR A 1 111 ? 11.823 15.856 5.346 1.00 60.06 111 THR A C 1
ATOM 862 O O . THR A 1 111 ? 12.142 17.029 5.528 1.00 60.06 111 THR A O 1
ATOM 865 N N . SER A 1 112 ? 10.692 15.518 4.716 1.00 60.47 112 SER A N 1
ATOM 866 C CA . SER A 1 112 ? 9.873 16.472 3.964 1.00 60.47 112 SER A CA 1
ATOM 867 C C . SER A 1 112 ? 8.463 16.686 4.567 1.00 60.47 112 SER A C 1
ATOM 869 O O . SER A 1 112 ? 7.838 15.730 5.060 1.00 60.47 112 SER A O 1
ATOM 871 N N . PRO A 1 113 ? 7.913 17.922 4.496 1.00 61.19 113 PRO A N 1
ATOM 872 C CA . PRO A 1 113 ? 6.555 18.246 4.948 1.00 61.19 113 PRO A CA 1
ATOM 873 C C . PRO A 1 113 ? 5.449 17.424 4.256 1.00 61.19 113 PRO A C 1
ATOM 875 O O . PRO A 1 113 ? 5.537 17.097 3.073 1.00 61.19 113 PRO A O 1
ATOM 878 N N . LEU A 1 114 ? 4.372 17.099 4.985 1.00 59.53 114 LEU A N 1
ATOM 879 C CA . LEU A 1 114 ? 3.229 16.290 4.502 1.00 59.53 114 LEU A CA 1
ATOM 880 C C . LEU A 1 114 ? 2.411 16.937 3.368 1.00 59.53 114 LEU A C 1
ATOM 882 O O . LEU A 1 114 ? 1.632 16.269 2.685 1.00 59.53 114 LEU A O 1
ATOM 886 N N . ASP A 1 115 ? 2.506 18.248 3.222 1.00 58.50 115 ASP A N 1
ATOM 887 C CA . ASP A 1 115 ? 1.872 19.058 2.184 1.00 58.50 115 ASP A CA 1
ATOM 888 C C . ASP A 1 115 ? 2.749 19.222 0.933 1.00 58.50 115 ASP A C 1
ATOM 890 O O . ASP A 1 115 ? 2.248 19.668 -0.096 1.00 58.50 115 ASP A O 1
ATOM 894 N N . GLY A 1 116 ? 4.018 18.803 0.987 1.00 53.09 116 GLY A N 1
ATOM 895 C CA . GLY A 1 116 ? 4.957 18.881 -0.133 1.00 53.09 116 GLY A CA 1
ATOM 896 C C . GLY A 1 116 ? 4.840 17.757 -1.168 1.00 53.09 116 GLY A C 1
ATOM 897 O O . GLY A 1 116 ? 5.464 17.850 -2.223 1.00 53.09 116 GLY A O 1
ATOM 898 N N . PHE A 1 117 ? 4.052 16.708 -0.900 1.00 61.69 117 PHE A N 1
ATOM 899 C CA . PHE A 1 117 ? 3.929 15.551 -1.793 1.00 61.69 117 PHE A CA 1
ATOM 900 C C . PHE A 1 117 ? 2.598 15.510 -2.539 1.00 61.69 117 PHE A C 1
ATOM 902 O O . PHE A 1 117 ? 1.557 15.840 -1.959 1.00 61.69 117 PHE A O 1
ATOM 909 N N . PRO A 1 118 ? 2.605 15.043 -3.803 1.00 64.88 118 PRO A N 1
ATOM 910 C CA . PRO A 1 118 ? 1.372 14.720 -4.496 1.00 64.88 118 PRO A CA 1
ATOM 911 C C . PRO A 1 118 ? 0.603 13.659 -3.701 1.00 64.88 118 PRO A C 1
ATOM 913 O O . PRO A 1 118 ? 1.179 12.699 -3.183 1.00 64.88 118 PRO A O 1
ATOM 916 N N . ARG A 1 119 ? -0.704 13.883 -3.575 1.00 72.81 119 ARG A N 1
ATOM 917 C CA . ARG A 1 119 ? -1.646 12.975 -2.924 1.00 72.81 119 ARG A CA 1
ATOM 918 C C . ARG A 1 119 ? -2.455 12.318 -4.021 1.00 72.81 119 ARG A C 1
ATOM 920 O O . ARG A 1 119 ? -3.074 13.032 -4.804 1.00 72.81 119 ARG A O 1
ATOM 927 N N . PHE A 1 120 ? -2.433 10.998 -4.040 1.00 83.44 120 PHE A N 1
ATOM 928 C CA . PHE A 1 120 ? -3.250 10.186 -4.932 1.00 83.44 120 PHE A CA 1
ATOM 929 C C . PHE A 1 120 ? -4.260 9.421 -4.093 1.00 83.44 120 PHE A C 1
ATOM 931 O O . PHE A 1 120 ? -4.062 9.259 -2.887 1.00 83.44 120 PHE A O 1
ATOM 938 N N . THR A 1 121 ? -5.330 8.938 -4.694 1.00 89.62 121 THR A N 1
ATOM 939 C CA . THR A 1 121 ? -6.143 7.901 -4.066 1.00 89.62 121 THR A CA 1
ATOM 940 C C . THR A 1 121 ? -5.483 6.530 -4.233 1.00 89.62 121 THR A C 1
ATOM 942 O O . THR A 1 121 ? -4.529 6.356 -5.006 1.00 89.62 121 THR A O 1
ATOM 945 N N . LEU A 1 122 ? -5.940 5.538 -3.468 1.00 89.56 122 LEU A N 1
ATOM 946 C CA . LEU A 1 122 ? -5.447 4.168 -3.571 1.00 89.56 122 LEU A CA 1
ATOM 947 C C . LEU A 1 122 ? -5.741 3.607 -4.962 1.00 89.56 122 LEU A C 1
ATOM 949 O O . LEU A 1 122 ? -4.876 2.959 -5.552 1.00 89.56 122 LEU A O 1
ATOM 953 N N . THR A 1 123 ? -6.915 3.928 -5.506 1.00 89.88 123 THR A N 1
ATOM 954 C CA . THR A 1 123 ? -7.293 3.559 -6.872 1.00 89.88 123 THR A CA 1
ATOM 955 C C . THR A 1 123 ? -6.356 4.196 -7.896 1.00 89.88 123 THR A C 1
ATOM 957 O O . THR A 1 123 ? -5.741 3.466 -8.670 1.00 89.88 123 THR A O 1
ATOM 960 N N . GLU A 1 124 ? -6.142 5.516 -7.836 1.00 87.50 124 GLU A N 1
ATOM 961 C CA . GLU A 1 124 ? -5.219 6.225 -8.741 1.00 87.50 124 GLU A CA 1
ATOM 962 C C . GLU A 1 124 ? -3.793 5.649 -8.672 1.00 87.50 124 GLU A C 1
ATOM 964 O O . GLU A 1 124 ? -3.105 5.514 -9.686 1.00 87.50 124 GLU A O 1
ATOM 969 N N . SER A 1 125 ? -3.342 5.263 -7.474 1.00 87.00 125 SER A N 1
ATOM 970 C CA . SER A 1 125 ? -2.020 4.657 -7.278 1.00 87.00 125 SER A CA 1
ATOM 971 C C . SER A 1 125 ? -1.901 3.297 -7.974 1.00 87.00 125 SER A C 1
ATOM 973 O O . SER A 1 125 ? -0.889 3.021 -8.624 1.00 87.00 125 SER A O 1
ATOM 975 N N . ILE A 1 126 ? -2.934 2.454 -7.868 1.00 87.38 126 ILE A N 1
ATOM 976 C CA . ILE A 1 126 ? -2.989 1.138 -8.522 1.00 87.38 126 ILE A CA 1
ATOM 977 C C . ILE A 1 126 ? -3.090 1.297 -10.043 1.00 87.38 126 ILE A C 1
ATOM 979 O O . ILE A 1 126 ? -2.348 0.640 -10.774 1.00 87.38 126 ILE A O 1
ATOM 983 N N . GLU A 1 127 ? -3.954 2.190 -10.525 1.00 87.25 127 GLU A N 1
ATOM 984 C CA . GLU A 1 127 ? -4.093 2.506 -11.951 1.00 87.25 127 GLU A CA 1
ATOM 985 C C . GLU A 1 127 ? -2.773 3.005 -12.545 1.00 87.25 127 GLU A C 1
ATOM 987 O O . GLU A 1 127 ? -2.365 2.552 -13.613 1.00 87.25 127 GLU A O 1
ATOM 992 N N . GLY A 1 128 ? -2.043 3.860 -11.823 1.00 82.25 128 GLY A N 1
ATOM 993 C CA . GLY A 1 128 ? -0.716 4.318 -12.231 1.00 82.25 128 GLY A CA 1
ATOM 994 C C . GLY A 1 128 ? 0.302 3.178 -12.372 1.00 82.25 128 GLY A C 1
ATOM 995 O O . GLY A 1 128 ? 1.101 3.170 -13.312 1.00 82.25 128 GLY A O 1
ATOM 996 N N . TRP A 1 129 ? 0.272 2.184 -11.479 1.00 82.62 129 TRP A N 1
ATOM 997 C CA . TRP A 1 129 ? 1.132 1.000 -11.589 1.00 82.62 129 TRP A CA 1
ATOM 998 C C . TRP A 1 129 ? 0.743 0.088 -12.752 1.00 82.62 129 TRP A C 1
ATOM 1000 O O . TRP A 1 129 ? 1.632 -0.393 -13.457 1.00 82.62 129 TRP A O 1
ATOM 1010 N N . ILE A 1 130 ? -0.557 -0.119 -12.980 1.00 87.38 130 ILE A N 1
ATOM 1011 C CA . ILE A 1 130 ? -1.067 -0.873 -14.134 1.00 87.38 130 ILE A CA 1
ATOM 1012 C C . ILE A 1 130 ? -0.623 -0.188 -15.425 1.00 87.38 130 ILE A C 1
ATOM 1014 O O . ILE A 1 130 ? 0.013 -0.820 -16.268 1.00 87.38 130 ILE A O 1
ATOM 1018 N N . LEU A 1 131 ? -0.852 1.122 -15.532 1.00 85.81 131 LEU A N 1
ATOM 1019 C CA . LEU A 1 131 ? -0.453 1.923 -16.682 1.00 85.81 131 LEU A CA 1
ATOM 1020 C C . LEU A 1 131 ? 1.051 1.802 -16.954 1.00 85.81 131 LEU A C 1
ATOM 1022 O O . LEU A 1 131 ? 1.452 1.625 -18.101 1.00 85.81 131 LEU A O 1
ATOM 1026 N N . ALA A 1 132 ? 1.892 1.856 -15.916 1.00 84.31 132 ALA A N 1
ATOM 1027 C CA . ALA A 1 132 ? 3.340 1.715 -16.065 1.00 84.31 132 ALA A CA 1
ATOM 1028 C C . ALA A 1 132 ? 3.751 0.357 -16.671 1.00 84.31 132 ALA A C 1
ATOM 1030 O O . ALA A 1 132 ? 4.731 0.286 -17.417 1.00 84.31 132 ALA A O 1
ATOM 1031 N N . VAL A 1 133 ? 3.009 -0.717 -16.390 1.00 86.88 133 VAL A N 1
ATOM 1032 C CA . VAL A 1 133 ? 3.216 -2.020 -17.042 1.00 86.88 133 VAL A CA 1
ATOM 1033 C C . VAL A 1 133 ? 2.684 -1.998 -18.477 1.00 86.88 133 VAL A C 1
ATOM 1035 O O . VAL A 1 133 ? 3.388 -2.413 -19.396 1.00 86.88 133 VAL A O 1
ATOM 1038 N N . GLU A 1 134 ? 1.477 -1.475 -18.693 1.00 88.88 134 GLU A N 1
ATOM 1039 C CA . GLU A 1 134 ? 0.812 -1.466 -20.004 1.00 88.88 134 GLU A CA 1
ATOM 1040 C C . GLU A 1 134 ? 1.566 -0.658 -21.065 1.00 88.88 134 GLU A C 1
ATOM 1042 O O . GLU A 1 134 ? 1.648 -1.074 -22.222 1.00 88.88 134 GLU A O 1
ATOM 1047 N N . ILE A 1 135 ? 2.164 0.471 -20.682 1.00 87.00 135 ILE A N 1
ATOM 1048 C CA . ILE A 1 135 ? 2.965 1.305 -21.594 1.00 87.00 135 ILE A CA 1
ATOM 1049 C C . ILE A 1 135 ? 4.412 0.815 -21.728 1.00 87.00 135 ILE A C 1
ATOM 1051 O O . ILE A 1 135 ? 5.219 1.446 -22.411 1.00 87.00 135 ILE A O 1
ATOM 1055 N N . GLY A 1 136 ? 4.773 -0.281 -21.054 1.00 88.81 136 GLY A N 1
ATOM 1056 C CA . GLY A 1 136 ? 6.136 -0.803 -21.038 1.00 88.81 136 GLY A CA 1
ATOM 1057 C C . GLY A 1 136 ? 7.135 0.151 -20.386 1.00 88.81 136 GLY A C 1
ATOM 1058 O O . GLY A 1 136 ? 8.302 0.171 -20.783 1.00 88.81 136 GLY A O 1
ATOM 1059 N N . TYR A 1 137 ? 6.697 0.975 -19.425 1.00 88.31 137 TYR A N 1
ATOM 1060 C CA . TYR A 1 137 ? 7.629 1.713 -18.573 1.00 88.31 137 TYR A CA 1
ATOM 1061 C C . TYR A 1 137 ? 8.441 0.728 -17.735 1.00 88.31 137 TYR A C 1
ATOM 1063 O O . TYR A 1 137 ? 9.654 0.879 -17.663 1.00 88.31 137 TYR A O 1
ATOM 1071 N N . TRP A 1 138 ? 7.801 -0.310 -17.185 1.00 87.69 138 TRP A N 1
ATOM 1072 C CA . TRP A 1 138 ? 8.474 -1.482 -16.616 1.00 87.69 138 TRP A CA 1
ATOM 1073 C C . TRP A 1 138 ? 8.393 -2.667 -17.580 1.00 87.69 138 TRP A C 1
ATOM 1075 O O . TRP A 1 138 ? 7.339 -2.935 -18.153 1.00 87.69 138 TRP A O 1
ATOM 1085 N N . TYR A 1 139 ? 9.494 -3.398 -17.745 1.00 87.25 139 TYR A N 1
ATOM 1086 C CA . TYR A 1 139 ? 9.555 -4.585 -18.605 1.00 87.25 139 TYR A CA 1
ATOM 1087 C C . TYR A 1 139 ? 10.588 -5.593 -18.094 1.00 87.25 139 TYR A C 1
ATOM 1089 O O . TYR A 1 139 ? 11.427 -5.267 -17.254 1.00 87.25 139 TYR A O 1
ATOM 1097 N N . VAL A 1 140 ? 10.519 -6.827 -18.601 1.00 89.12 140 VAL A N 1
ATOM 1098 C CA . VAL A 1 140 ? 11.479 -7.891 -18.287 1.00 89.12 140 VAL A CA 1
ATOM 1099 C C . VAL A 1 1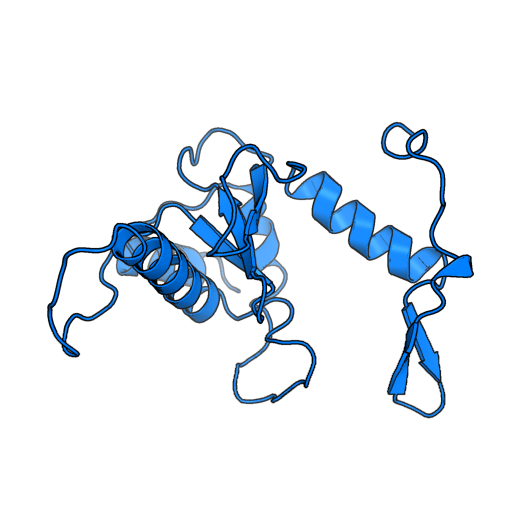40 ? 12.359 -8.156 -19.503 1.00 89.12 140 VAL A C 1
ATOM 1101 O O . VAL A 1 140 ? 11.857 -8.490 -20.574 1.00 89.12 140 VAL A O 1
ATOM 1104 N N . GLU A 1 141 ? 13.670 -8.048 -19.319 1.00 92.25 141 GLU A N 1
ATOM 1105 C CA . GLU A 1 141 ? 14.691 -8.368 -20.319 1.00 92.25 141 GLU A CA 1
ATOM 1106 C C . GLU A 1 141 ? 15.746 -9.262 -19.665 1.00 92.25 141 GLU A C 1
ATOM 1108 O O . GLU A 1 141 ? 16.195 -8.993 -18.548 1.00 92.25 141 GLU A O 1
ATOM 1113 N N . ASP A 1 142 ? 16.070 -10.385 -20.309 1.00 93.06 142 ASP A N 1
ATOM 1114 C CA . ASP A 1 142 ? 16.991 -11.406 -19.785 1.00 93.06 142 ASP A CA 1
ATOM 1115 C C . ASP A 1 142 ? 16.677 -11.855 -18.342 1.00 93.06 142 ASP A C 1
ATOM 1117 O O . ASP A 1 142 ? 17.562 -12.079 -17.511 1.00 93.06 142 ASP A O 1
ATOM 1121 N N . GLY A 1 143 ? 15.382 -11.967 -18.024 1.00 87.06 143 GLY A N 1
ATOM 1122 C CA . GLY A 1 143 ? 14.898 -12.378 -16.702 1.00 87.06 143 GLY A CA 1
ATOM 1123 C C . GLY A 1 143 ? 15.077 -11.325 -15.604 1.00 87.06 143 GLY A C 1
ATOM 1124 O O . GLY A 1 143 ? 14.939 -11.650 -14.425 1.00 87.06 143 GLY A O 1
ATOM 1125 N N . ARG A 1 144 ? 15.388 -10.073 -15.959 1.00 83.94 144 ARG A N 1
ATOM 1126 C CA . ARG A 1 144 ? 15.555 -8.958 -15.020 1.00 83.94 144 ARG A CA 1
ATOM 1127 C C . ARG A 1 144 ? 14.555 -7.851 -15.316 1.00 83.94 144 ARG A C 1
ATOM 1129 O O . ARG A 1 144 ? 14.308 -7.527 -16.473 1.00 83.94 144 ARG A O 1
ATOM 1136 N N . TRP A 1 145 ? 14.013 -7.254 -14.258 1.00 83.06 145 TRP A N 1
ATOM 1137 C CA . TRP A 1 145 ? 13.202 -6.046 -14.375 1.00 83.06 145 TRP A CA 1
ATOM 1138 C C . TRP A 1 145 ? 14.067 -4.859 -14.802 1.00 83.06 145 TRP A C 1
ATOM 1140 O O . TRP A 1 145 ? 15.135 -4.623 -14.236 1.00 83.06 145 TRP A O 1
ATOM 1150 N N . GLN A 1 146 ? 13.584 -4.123 -15.795 1.00 86.50 146 GLN A N 1
ATOM 1151 C CA . GLN A 1 146 ? 14.185 -2.922 -16.367 1.00 86.50 146 GLN A CA 1
ATOM 1152 C C . GLN A 1 146 ? 13.125 -1.821 -16.479 1.00 86.50 146 GLN A C 1
ATOM 1154 O O . GLN A 1 146 ? 11.925 -2.100 -16.377 1.00 86.50 146 GLN A O 1
ATOM 1159 N N . TYR A 1 147 ? 13.560 -0.580 -16.723 1.00 86.00 147 TYR A N 1
ATOM 1160 C CA . TYR A 1 147 ? 12.654 0.540 -16.978 1.00 86.00 147 TYR A CA 1
ATOM 1161 C C . TYR A 1 147 ? 13.040 1.387 -18.192 1.00 86.00 147 TYR A C 1
ATOM 1163 O O . TYR A 1 147 ? 14.218 1.510 -18.524 1.00 86.00 147 TYR A O 1
ATOM 1171 N N . ARG A 1 148 ? 12.026 1.944 -18.864 1.00 89.31 148 ARG A N 1
ATOM 1172 C CA . ARG A 1 148 ? 12.128 2.872 -20.004 1.00 89.31 148 ARG A CA 1
ATOM 1173 C C . ARG A 1 148 ? 11.404 4.169 -19.654 1.00 89.31 148 ARG A C 1
ATOM 1175 O O . ARG A 1 148 ? 10.195 4.271 -19.886 1.00 89.31 148 ARG A O 1
ATOM 1182 N N . PRO A 1 149 ? 12.094 5.148 -19.045 1.00 83.56 149 PRO A N 1
ATOM 1183 C CA . PRO A 1 149 ? 11.456 6.380 -18.601 1.00 83.56 149 PRO A CA 1
ATOM 1184 C C . PRO A 1 149 ? 10.859 7.206 -19.740 1.00 83.56 149 PRO A C 1
ATOM 1186 O O . PRO A 1 149 ? 9.899 7.935 -19.518 1.00 83.56 149 PRO A O 1
ATOM 1189 N N . GLU A 1 150 ? 11.360 7.040 -20.961 1.00 85.44 150 GLU A N 1
ATOM 1190 C CA . GLU A 1 150 ? 10.814 7.642 -22.176 1.00 85.44 150 GLU A CA 1
ATOM 1191 C C . GLU A 1 150 ? 9.383 7.191 -22.504 1.00 85.44 150 GLU A C 1
ATOM 1193 O O . GLU A 1 150 ? 8.660 7.920 -23.181 1.00 85.44 150 GLU A O 1
ATOM 1198 N N . ASN A 1 151 ? 8.959 6.024 -22.006 1.00 84.81 151 ASN A N 1
ATOM 1199 C CA . ASN A 1 151 ? 7.586 5.551 -22.162 1.00 84.81 151 ASN A CA 1
ATOM 1200 C C . ASN A 1 151 ? 6.636 6.220 -21.165 1.00 84.81 151 ASN A C 1
ATOM 1202 O O . ASN A 1 151 ? 5.423 6.184 -21.369 1.00 84.81 151 ASN A O 1
ATOM 1206 N N . TYR A 1 152 ? 7.160 6.835 -20.096 1.00 77.56 152 TYR A N 1
ATOM 1207 C CA . TYR A 1 152 ? 6.323 7.549 -19.144 1.00 77.56 152 TYR A CA 1
ATOM 1208 C C . TYR A 1 152 ? 5.824 8.855 -19.771 1.00 77.56 152 TYR A C 1
ATOM 1210 O O . TYR A 1 152 ? 6.630 9.65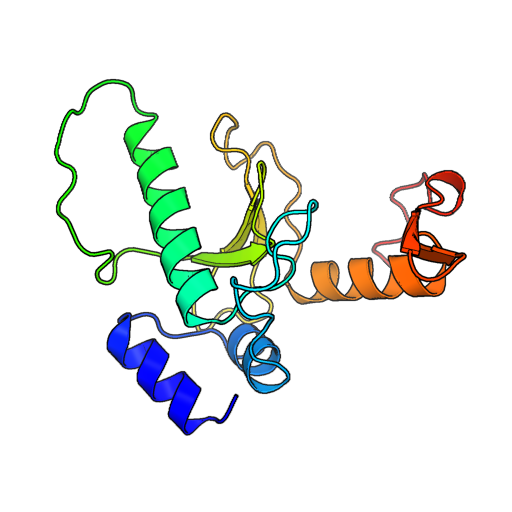4 -20.259 1.00 77.56 152 TYR A O 1
ATOM 1218 N N . PRO A 1 153 ? 4.510 9.124 -19.759 1.00 69.06 153 PRO A N 1
ATOM 1219 C CA . PRO A 1 153 ? 3.984 10.348 -20.333 1.00 69.06 153 PRO A CA 1
ATOM 1220 C C . PRO A 1 153 ? 4.503 11.559 -19.550 1.00 69.06 153 PRO A C 1
ATOM 1222 O O . PRO A 1 153 ? 4.289 11.694 -18.348 1.00 69.06 153 PRO A O 1
ATOM 1225 N N . SER A 1 154 ? 5.174 12.472 -20.249 1.00 62.91 154 SER A N 1
ATOM 1226 C CA . SER A 1 154 ? 5.752 13.697 -19.681 1.00 62.91 154 SER A CA 1
ATOM 1227 C C . SER A 1 154 ? 4.727 14.811 -19.425 1.00 62.91 154 SER A C 1
ATOM 1229 O O . SER A 1 154 ? 5.106 15.910 -19.023 1.00 62.91 154 SER A O 1
ATOM 1231 N N . THR A 1 155 ? 3.435 14.560 -19.665 1.00 53.81 155 THR A N 1
ATOM 1232 C CA . THR A 1 155 ? 2.362 15.562 -19.568 1.00 53.81 155 THR A CA 1
ATOM 1233 C C . THR A 1 155 ? 1.311 15.190 -18.509 1.00 53.81 155 THR A C 1
ATOM 1235 O O . THR A 1 155 ? 0.806 14.067 -18.528 1.00 53.81 155 THR A O 1
ATOM 1238 N N . PRO A 1 156 ? 0.937 16.121 -17.603 1.00 49.44 156 PRO A N 1
ATOM 1239 C CA . PRO A 1 156 ? -0.013 15.874 -16.507 1.00 49.44 156 PRO A CA 1
ATOM 1240 C C . PRO A 1 156 ? -1.458 15.553 -16.923 1.00 49.44 156 PRO A C 1
ATOM 1242 O O . PRO A 1 156 ? -2.243 15.108 -16.089 1.00 49.44 156 PRO A O 1
ATOM 1245 N N . ASP A 1 157 ? -1.834 15.780 -18.183 1.00 46.22 157 ASP A N 1
ATOM 1246 C CA . ASP A 1 157 ? -3.239 15.818 -18.621 1.00 46.22 157 ASP A CA 1
ATOM 1247 C C . ASP A 1 157 ? -3.944 14.450 -18.673 1.00 46.22 157 ASP A C 1
ATOM 1249 O O . ASP A 1 157 ? -5.123 14.375 -19.015 1.00 46.22 157 ASP A O 1
ATOM 1253 N N . ARG A 1 158 ? -3.252 13.357 -18.325 1.00 50.94 158 ARG A N 1
ATOM 1254 C CA . ARG A 1 158 ? -3.770 11.988 -18.458 1.00 50.94 158 ARG A CA 1
ATOM 1255 C C . ARG A 1 158 ? -4.257 11.300 -17.189 1.00 50.94 158 ARG A C 1
ATOM 1257 O O . ARG A 1 158 ? -4.897 10.270 -17.324 1.00 50.94 158 ARG A O 1
ATOM 1264 N N . TRP A 1 159 ? -4.114 11.896 -16.006 1.00 43.06 159 TRP A N 1
ATOM 1265 C CA . TRP A 1 159 ? -4.812 11.412 -14.797 1.00 43.06 159 TRP A CA 1
ATOM 1266 C C . TRP A 1 159 ? -6.339 11.660 -14.838 1.00 43.06 159 TRP A C 1
ATOM 1268 O O . TRP A 1 159 ? -7.014 11.593 -13.821 1.00 43.06 159 TRP A O 1
ATOM 1278 N N . ARG A 1 160 ? -6.889 12.042 -16.001 1.00 40.66 160 ARG A N 1
ATOM 1279 C CA . ARG A 1 160 ? -8.291 12.437 -16.209 1.00 40.66 160 ARG A CA 1
ATOM 1280 C C . ARG A 1 160 ? -8.965 11.729 -17.393 1.00 40.66 160 ARG A C 1
ATOM 1282 O O . ARG A 1 160 ? -10.008 12.209 -17.838 1.00 40.66 160 ARG A O 1
ATOM 1289 N N . MET A 1 161 ? -8.367 10.670 -17.948 1.00 36.69 161 MET A N 1
ATOM 1290 C CA . MET A 1 161 ? -9.016 9.842 -18.978 1.00 36.69 161 MET A CA 1
ATOM 1291 C C . MET A 1 161 ? -9.600 8.572 -18.391 1.00 36.69 161 MET A C 1
ATOM 1293 O O . MET A 1 161 ? -8.885 7.947 -17.587 1.00 36.69 161 MET A O 1
#

Foldseek 3Di:
DDPVVVVVLCVQQVAQAAPVRCVVCVVPQADDPVPDDPAARQAHGFNVQLQVQLVLVVLLVPVPPDDDDDDDDDSHHPGQWGWNTGDCWTKIWGRVDSHPPQTKIWTDHSVDDRVPTDIDTPVLVVVVVVVCVVLPQWDADPNDIDGDCVSPDPDPPPSPD

Sequence (161 aa):
MTQVGLDEIERKYQLPLPADVRALWGWHDGADRTANSGFGDLFPQLTSAIDWAALTLRIRRDGDADDIWGADREPSAATRWVTLKGGQTSTEIDVTDPARGDCLVFIQDPTSPLDGFPRFTLTESIEGWILAVEIGYWYVEDGRWQYRPENYPSTPDRWRM

pLDDT: mean 75.48, std 18.02, range [32.66, 94.62]

Radius of gyration: 16.92 Å; chains: 1; bounding box: 33×34×47 Å

Organism: NCBI:txid674079